Protein AF-A0A359IJ82-F1 (afdb_monomer)

Mean predicted aligned error: 11.49 Å

Nearest PDB structures (foldseek):
  7cth-assembly1_E-2  TM=5.811E-01  e=5.221E+00  dengue virus type 2
  7cth-assembly1_E-4  TM=5.811E-01  e=5.221E+00  dengue virus type 2
  7cth-assembly1_E-6  TM=5.811E-01  e=5.221E+00  dengue virus type 2
  7cth-assembly1_E-8  TM=5.811E-01  e=5.221E+00  dengue virus type 2

Secondary structure (DSSP, 8-state):
-------------TT---TTEETTTEEHHHHHHHHHHHHHHHHHHHHS-S-HHHHHHHHHHHHHHHHHHHHH-BTTB-HHHHHHHHHHHHHT-------TTTTTS--

Radius of gyration: 24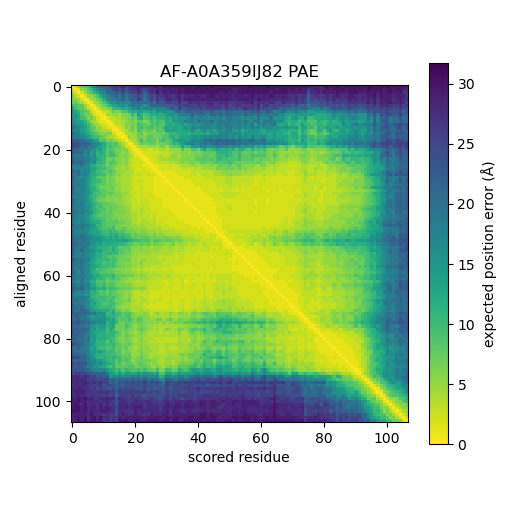.21 Å; Cα contacts (8 Å, |Δi|>4): 43; chains: 1; bounding box: 54×53×73 Å

Foldseek 3Di:
DDPPPPPPDDDDDPPDDQPAADVSQAGPVLVVVLVVQLVVLLVVLVPDPDDPVVSVVSSCVRNVVVNVPQRNDDPSDGVVVVVVVVVCCVVPVPPPPVPVVVVVVVD

Sequence (107 aa):
MRNQEQKEYYIFPNNYDDAGKFLGIIEYRTLILIAIWFAVSVAIYFVLPVSIHAKVYGFIFTFFPPAIFLIIGINGDSVIDFAKCFSKFMKNSKVHTFNKDESMKEV

Solvent-accessible surface area (backbone atoms only — not comparable to full-atom values): 6763 Å² total; per-residue (Å²): 135,82,85,74,77,76,76,81,75,84,78,80,60,96,85,68,80,62,91,56,35,53,95,76,69,36,42,53,72,54,51,50,51,45,52,51,52,48,54,53,50,51,54,57,45,66,71,48,98,63,55,71,66,58,35,52,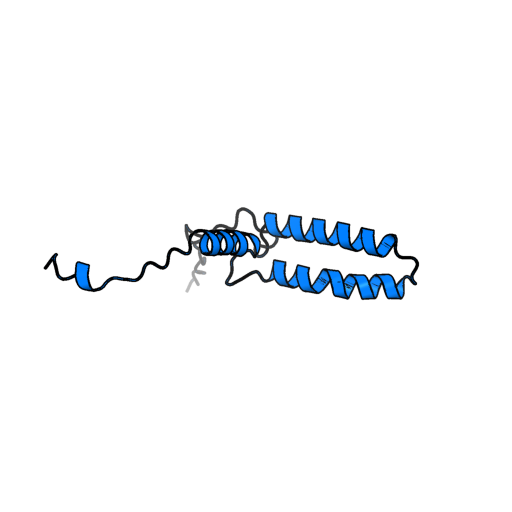53,52,45,50,70,63,49,48,62,59,43,50,50,52,59,65,31,53,97,84,38,50,48,66,59,51,49,52,51,50,52,49,45,70,75,60,64,68,78,79,72,81,63,71,79,66,73,67,74,82,114

Structure (mmCIF, N/CA/C/O backbone):
data_AF-A0A359IJ82-F1
#
_entry.id   AF-A0A359IJ82-F1
#
loop_
_atom_site.group_PDB
_atom_site.id
_atom_site.type_symbol
_atom_site.label_atom_id
_atom_site.label_alt_id
_atom_site.label_comp_id
_atom_site.label_asym_id
_atom_site.label_entity_id
_atom_site.label_seq_id
_atom_site.pdbx_PDB_ins_code
_atom_site.Cartn_x
_atom_site.Cartn_y
_atom_site.Cartn_z
_atom_site.occupancy
_atom_site.B_iso_or_equiv
_atom_site.auth_seq_id
_atom_site.auth_comp_id
_atom_site.auth_asym_id
_atom_site.auth_atom_id
_atom_site.pdbx_PDB_model_num
ATOM 1 N N . MET A 1 1 ? -40.674 -42.753 7.871 1.00 41.00 1 MET A N 1
ATOM 2 C CA . MET A 1 1 ? -39.684 -41.941 8.608 1.00 41.00 1 MET A CA 1
ATOM 3 C C . MET A 1 1 ? -39.351 -40.751 7.717 1.00 41.00 1 MET A C 1
ATOM 5 O O . MET A 1 1 ? -38.734 -40.954 6.683 1.00 41.00 1 MET A O 1
ATOM 9 N N . ARG A 1 2 ? -39.909 -39.562 7.991 1.00 42.19 2 ARG A N 1
ATOM 10 C CA . ARG A 1 2 ? -39.637 -38.354 7.191 1.00 42.19 2 ARG A CA 1
ATOM 11 C C . ARG A 1 2 ? -38.444 -37.655 7.821 1.00 42.19 2 ARG A C 1
ATOM 13 O O . ARG A 1 2 ? -38.584 -37.127 8.920 1.00 42.19 2 ARG A O 1
ATOM 20 N N . ASN A 1 3 ? -37.310 -37.702 7.134 1.00 52.91 3 ASN A N 1
ATOM 21 C CA . ASN A 1 3 ? -36.144 -36.894 7.456 1.00 52.91 3 ASN A CA 1
ATOM 22 C C . ASN A 1 3 ? -36.579 -35.427 7.408 1.00 52.91 3 ASN A C 1
ATOM 24 O O . ASN A 1 3 ? -36.856 -34.884 6.343 1.00 52.91 3 ASN A O 1
ATOM 28 N N . GLN A 1 4 ? -36.761 -34.835 8.584 1.00 58.16 4 GLN A N 1
ATOM 29 C CA . GLN A 1 4 ? -36.925 -33.400 8.737 1.00 58.16 4 GLN A CA 1
ATOM 30 C C . GLN A 1 4 ? -35.527 -32.832 8.519 1.00 58.16 4 GLN A C 1
ATOM 32 O O . GLN A 1 4 ? -34.687 -32.916 9.412 1.00 58.16 4 GLN A O 1
ATOM 37 N N . GLU A 1 5 ? -35.246 -32.353 7.310 1.00 61.12 5 GLU A N 1
ATOM 38 C CA . GLU A 1 5 ? -34.060 -31.544 7.052 1.00 61.12 5 GLU A CA 1
ATOM 39 C C . GLU A 1 5 ? -34.129 -30.347 8.002 1.00 61.12 5 GLU A C 1
ATOM 41 O O . GLU A 1 5 ? -34.977 -29.462 7.861 1.00 61.12 5 GLU A O 1
ATOM 46 N N . GLN A 1 6 ? -33.310 -30.379 9.054 1.00 64.12 6 GLN A N 1
ATOM 47 C CA . GLN A 1 6 ? -33.181 -29.264 9.973 1.00 64.12 6 GLN A CA 1
ATOM 48 C C . GLN A 1 6 ? -32.634 -28.101 9.159 1.00 64.12 6 GLN A C 1
ATOM 50 O O . GLN A 1 6 ? -31.481 -28.106 8.740 1.00 64.12 6 GLN A O 1
ATOM 55 N N . LYS A 1 7 ? -33.499 -27.130 8.869 1.00 64.75 7 LYS A N 1
ATOM 56 C CA . LYS A 1 7 ? -33.114 -25.893 8.2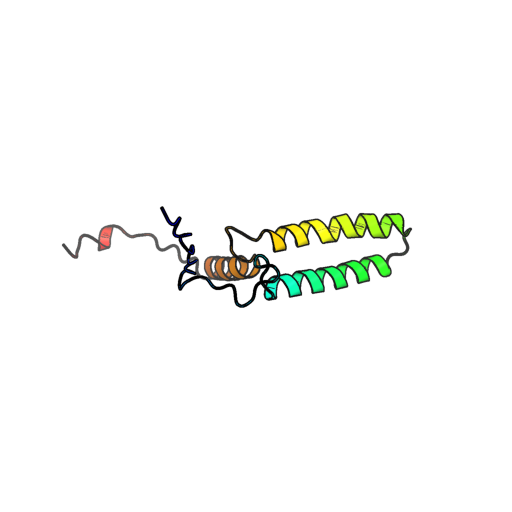07 1.00 64.75 7 LYS A CA 1
ATOM 57 C C . LYS A 1 7 ? -32.184 -25.156 9.167 1.00 64.75 7 LYS A C 1
ATOM 59 O O . LYS A 1 7 ? -32.661 -24.504 10.092 1.00 64.75 7 LYS A O 1
ATOM 64 N N . GLU A 1 8 ? -30.877 -25.336 8.997 1.00 73.38 8 GLU A N 1
ATOM 65 C CA . GLU A 1 8 ? -29.867 -24.654 9.800 1.00 73.38 8 GLU A CA 1
ATOM 66 C C . GLU A 1 8 ? -30.052 -23.146 9.619 1.00 73.38 8 GLU A C 1
ATOM 68 O O . GLU A 1 8 ? -29.789 -22.578 8.557 1.00 73.38 8 GLU A O 1
ATOM 73 N N . TYR A 1 9 ? -30.608 -22.499 10.641 1.00 73.75 9 TYR A N 1
ATOM 74 C CA . TYR A 1 9 ? -30.799 -21.060 10.646 1.00 73.75 9 TYR A CA 1
ATOM 75 C C . TYR A 1 9 ? -29.501 -20.433 11.138 1.00 73.75 9 TYR A C 1
ATOM 77 O O . TYR A 1 9 ? -29.140 -20.563 12.308 1.00 73.75 9 TYR A O 1
ATOM 85 N N . TYR A 1 10 ? -28.778 -19.779 10.236 1.00 78.38 10 TYR A N 1
ATOM 86 C CA . TYR A 1 10 ? -27.573 -19.048 10.596 1.00 78.38 10 TYR A CA 1
ATOM 87 C C . TYR A 1 10 ? -27.961 -17.764 11.345 1.00 78.38 10 TYR A C 1
ATOM 89 O O . TYR A 1 10 ? -28.654 -16.903 10.798 1.00 78.38 10 TYR A O 1
ATOM 97 N N . ILE A 1 11 ? -27.550 -17.647 12.611 1.00 81.06 11 ILE A N 1
ATOM 98 C CA . ILE A 1 11 ? -27.801 -16.469 13.450 1.00 81.06 11 ILE A CA 1
ATOM 99 C C . ILE A 1 11 ? -26.554 -15.584 13.407 1.00 81.06 11 ILE A C 1
ATOM 101 O O . ILE A 1 11 ? -25.521 -15.940 13.972 1.00 81.06 11 ILE A O 1
ATOM 105 N N . PHE A 1 12 ? -26.653 -14.421 12.763 1.00 78.62 12 PHE A N 1
ATOM 106 C CA . PHE A 1 12 ? -25.608 -13.401 12.842 1.00 78.62 12 PHE A CA 1
ATOM 107 C C . PHE A 1 12 ? -25.571 -12.807 14.263 1.00 78.62 12 PHE A C 1
ATOM 109 O O . PHE A 1 12 ? -26.619 -12.402 14.775 1.00 78.62 12 PHE A O 1
ATOM 116 N N . PRO A 1 13 ? -24.400 -12.728 14.921 1.00 77.94 13 PRO A N 1
ATOM 117 C CA . PRO A 1 13 ? -24.264 -12.014 16.185 1.00 77.94 13 PRO A CA 1
ATOM 118 C C . PRO A 1 13 ? -24.627 -10.535 16.013 1.00 77.94 13 PRO A C 1
ATOM 120 O O . PRO A 1 13 ? -24.242 -9.915 15.027 1.00 77.94 13 PRO A O 1
ATOM 123 N N . ASN A 1 14 ? -25.285 -9.928 17.002 1.00 77.50 14 ASN A N 1
ATOM 124 C CA . ASN A 1 14 ? -25.672 -8.509 16.941 1.00 77.50 14 ASN A CA 1
ATOM 125 C C . ASN A 1 14 ? -24.470 -7.535 16.891 1.00 77.50 14 ASN A C 1
ATOM 127 O O . ASN A 1 14 ? -24.626 -6.369 16.554 1.00 77.50 14 ASN A O 1
ATOM 131 N N . ASN A 1 15 ? -23.270 -8.018 17.232 1.00 73.94 15 ASN A N 1
ATOM 132 C CA . ASN A 1 15 ? -22.004 -7.281 17.156 1.00 73.94 15 ASN A CA 1
ATOM 133 C C . ASN A 1 15 ? -21.245 -7.500 15.835 1.00 73.94 15 ASN A C 1
ATOM 135 O O . ASN A 1 15 ? -20.100 -7.069 15.714 1.00 73.94 15 ASN A O 1
ATOM 139 N N . TYR A 1 16 ? -21.837 -8.208 14.872 1.00 72.06 16 TYR A N 1
ATOM 140 C CA . TYR A 1 16 ? -21.225 -8.438 13.572 1.00 72.06 16 TYR A CA 1
ATOM 141 C C . TYR A 1 16 ? -21.446 -7.221 12.670 1.00 72.06 16 TYR A C 1
ATOM 143 O O . TYR A 1 16 ? -22.553 -6.992 12.184 1.00 72.06 16 TYR A O 1
ATOM 151 N N . ASP A 1 17 ? -20.386 -6.440 12.467 1.00 69.44 17 ASP A N 1
ATOM 152 C CA . ASP A 1 17 ? -20.393 -5.290 11.567 1.00 69.44 17 ASP A CA 1
ATOM 153 C C . ASP A 1 17 ? -19.595 -5.599 10.292 1.00 69.44 17 ASP A C 1
ATOM 155 O O . ASP A 1 17 ? -18.365 -5.497 10.248 1.00 69.44 17 ASP A O 1
ATOM 159 N N . ASP A 1 18 ? -20.324 -6.011 9.254 1.00 67.19 18 ASP A N 1
ATOM 160 C CA . ASP A 1 18 ? -19.810 -6.162 7.886 1.00 67.19 18 ASP A CA 1
ATOM 161 C C . ASP A 1 18 ? -20.096 -4.925 7.019 1.00 67.19 18 ASP A C 1
ATOM 163 O O . ASP A 1 18 ? -19.703 -4.866 5.846 1.00 67.19 18 ASP A O 1
ATOM 167 N N . ALA A 1 19 ? -20.791 -3.920 7.569 1.00 63.34 19 ALA A N 1
ATOM 168 C CA . ALA A 1 19 ? -21.227 -2.742 6.837 1.00 63.34 19 ALA A CA 1
ATOM 169 C C . ALA A 1 19 ? -20.034 -1.812 6.578 1.00 63.34 19 ALA A C 1
ATOM 171 O O . ALA A 1 19 ? -19.807 -0.817 7.256 1.00 63.34 19 ALA A O 1
ATOM 172 N N . GLY A 1 20 ? -19.249 -2.136 5.552 1.00 72.75 20 GLY A N 1
ATOM 173 C CA . GLY A 1 20 ? -18.103 -1.323 5.155 1.00 72.75 20 GLY A CA 1
ATOM 174 C C . GLY A 1 20 ? -16.842 -2.094 4.781 1.00 72.75 20 GLY A C 1
ATOM 175 O O . GLY A 1 20 ? -15.791 -1.464 4.629 1.00 72.75 20 GLY A O 1
ATOM 176 N N . LYS A 1 21 ? -16.919 -3.423 4.626 1.00 82.06 21 LYS A N 1
ATOM 177 C CA . LYS A 1 21 ? -15.787 -4.265 4.222 1.00 82.06 21 LYS A CA 1
ATOM 178 C C . LYS A 1 21 ? -15.954 -4.795 2.795 1.00 82.06 21 LYS A C 1
ATOM 180 O O . LYS A 1 21 ? -16.950 -5.416 2.440 1.00 82.06 21 LYS A O 1
ATOM 185 N N . PHE A 1 22 ? -14.947 -4.570 1.965 1.00 81.56 22 PHE A N 1
ATOM 186 C CA . PHE A 1 22 ? -14.748 -5.221 0.681 1.00 81.56 22 PHE A CA 1
ATOM 187 C C . PHE A 1 22 ? -14.348 -6.687 0.902 1.00 81.56 22 PHE A C 1
ATOM 189 O O . PHE A 1 22 ? -13.406 -6.983 1.643 1.00 81.56 22 PHE A O 1
ATOM 196 N N . LEU A 1 23 ? -15.084 -7.605 0.266 1.00 82.56 23 LEU A N 1
ATOM 197 C CA . LEU A 1 23 ? -14.935 -9.062 0.414 1.00 82.56 23 LEU A CA 1
ATOM 198 C C . LEU A 1 23 ? -15.117 -9.588 1.856 1.00 82.56 23 LEU A C 1
ATOM 200 O O . LEU A 1 23 ? -14.681 -10.697 2.143 1.00 82.56 23 LEU A O 1
ATOM 204 N N . GLY A 1 24 ? -15.716 -8.807 2.766 1.00 79.19 24 GLY A N 1
ATOM 205 C CA . GLY A 1 24 ? -15.860 -9.168 4.189 1.00 79.19 24 GLY A CA 1
ATOM 206 C C . GLY A 1 24 ? -14.551 -9.134 4.996 1.00 79.19 24 GLY A C 1
ATOM 207 O O . GLY A 1 24 ? -14.547 -9.436 6.183 1.00 79.19 24 GLY A O 1
ATOM 208 N N . ILE A 1 25 ? -13.429 -8.752 4.369 1.00 80.94 25 ILE A N 1
ATOM 209 C CA . ILE A 1 25 ? -12.093 -8.778 4.989 1.00 80.94 25 ILE A CA 1
ATOM 210 C C . ILE A 1 25 ? -11.503 -7.366 5.069 1.00 80.94 25 ILE A C 1
ATOM 212 O O . ILE A 1 25 ? -10.998 -6.963 6.112 1.00 80.94 25 ILE A O 1
ATOM 216 N N . ILE A 1 26 ? -11.580 -6.587 3.984 1.00 86.62 26 ILE A N 1
ATOM 217 C CA . ILE A 1 26 ? -10.849 -5.320 3.853 1.00 86.62 26 ILE A CA 1
ATOM 218 C C . ILE A 1 26 ? -11.805 -4.145 4.022 1.00 86.62 26 ILE A C 1
ATOM 220 O O . ILE A 1 26 ? -12.658 -3.921 3.175 1.00 86.62 26 ILE A O 1
ATOM 224 N N . GLU A 1 27 ? -11.642 -3.315 5.044 1.00 87.44 27 GLU A N 1
ATOM 225 C CA . GLU A 1 27 ? -12.431 -2.081 5.173 1.00 87.44 27 GLU A CA 1
ATOM 226 C C . GLU A 1 27 ? -12.252 -1.120 3.984 1.00 87.44 27 GLU A C 1
ATOM 228 O O . GLU A 1 27 ? -11.141 -0.931 3.482 1.00 87.44 27 GLU A O 1
ATOM 233 N N . TYR A 1 28 ? -13.317 -0.412 3.582 1.00 88.00 28 TYR A N 1
ATOM 234 C CA . TYR A 1 28 ? -13.255 0.570 2.487 1.00 88.00 28 TYR A CA 1
ATOM 235 C C . TYR A 1 28 ? -12.211 1.668 2.714 1.00 88.00 28 TYR A C 1
ATOM 237 O O . TYR 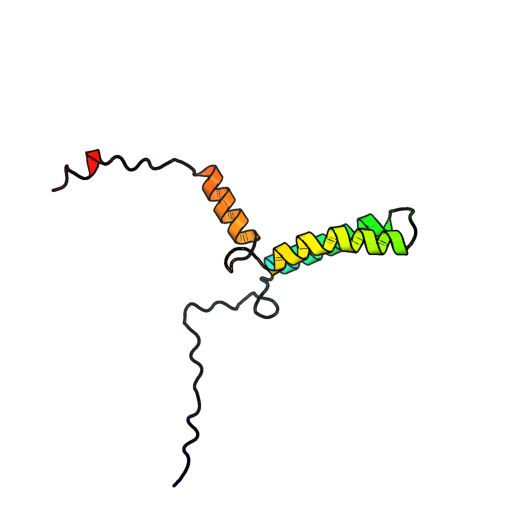A 1 28 ? -11.586 2.132 1.762 1.00 88.00 28 TYR A O 1
ATOM 245 N N . ARG A 1 29 ? -11.980 2.076 3.968 1.00 87.88 29 ARG A N 1
ATOM 246 C CA . ARG A 1 29 ? -10.948 3.069 4.314 1.00 87.88 29 ARG A CA 1
ATOM 247 C C . ARG A 1 29 ? -9.557 2.574 3.918 1.00 87.88 29 ARG A C 1
ATOM 249 O O . 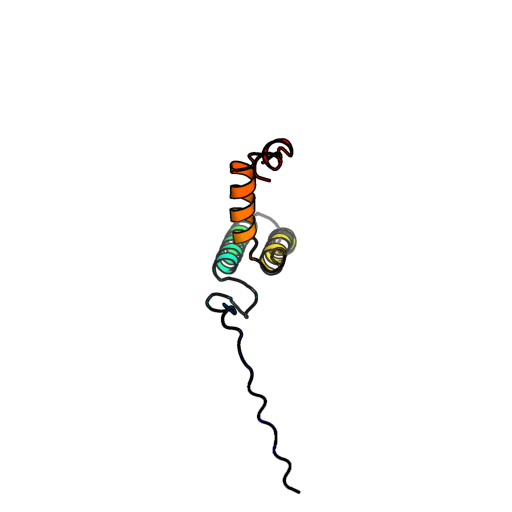ARG A 1 29 ? -8.785 3.310 3.308 1.00 87.88 29 ARG A O 1
ATOM 256 N N . THR A 1 30 ? -9.270 1.314 4.227 1.00 91.06 30 THR A N 1
ATOM 257 C CA . THR A 1 30 ? -8.019 0.642 3.873 1.00 91.06 30 THR A CA 1
ATOM 258 C C . THR A 1 30 ? -7.927 0.401 2.373 1.00 91.06 30 THR A C 1
ATOM 260 O O . THR A 1 30 ? -6.875 0.633 1.783 1.00 91.06 30 THR A O 1
ATOM 263 N N . LEU A 1 31 ? -9.035 0.028 1.727 1.00 91.75 31 LEU A N 1
ATOM 264 C CA . LEU A 1 31 ? -9.093 -0.142 0.276 1.00 91.75 31 LEU A CA 1
ATOM 265 C C . LEU A 1 31 ? -8.741 1.155 -0.470 1.00 91.75 31 LEU A C 1
ATOM 267 O O . LEU A 1 31 ? -7.962 1.123 -1.420 1.00 91.75 31 LEU A O 1
ATOM 271 N N . ILE A 1 32 ? -9.260 2.300 -0.014 1.00 92.62 32 ILE A N 1
ATOM 272 C CA . ILE A 1 32 ? -8.933 3.615 -0.581 1.00 92.62 32 ILE A CA 1
ATOM 273 C C . ILE A 1 32 ? -7.437 3.918 -0.420 1.00 92.62 32 ILE A C 1
ATOM 275 O O . ILE A 1 32 ? -6.815 4.393 -1.368 1.00 92.62 32 ILE A O 1
ATOM 279 N N . LEU A 1 33 ? -6.829 3.605 0.731 1.00 92.44 33 LEU A N 1
ATOM 280 C CA . LEU A 1 33 ? -5.382 3.772 0.913 1.00 92.44 33 LEU A CA 1
ATOM 281 C C . LEU A 1 33 ? -4.571 2.894 -0.045 1.00 92.44 33 LEU A C 1
ATOM 283 O O . LEU A 1 33 ? -3.617 3.385 -0.645 1.00 92.44 33 LEU A O 1
ATOM 287 N N . ILE A 1 34 ? -4.962 1.630 -0.226 1.00 94.44 34 ILE A N 1
ATOM 288 C CA . ILE A 1 34 ? -4.316 0.723 -1.186 1.00 94.44 34 ILE A CA 1
ATOM 289 C C . ILE A 1 34 ? -4.440 1.284 -2.609 1.00 94.44 34 ILE A C 1
ATOM 291 O O . ILE A 1 34 ? -3.456 1.300 -3.345 1.00 94.44 34 ILE A O 1
ATOM 295 N N . ALA A 1 35 ? -5.616 1.793 -2.988 1.00 95.12 35 ALA A N 1
ATOM 296 C CA . ALA A 1 35 ? -5.853 2.378 -4.307 1.00 95.12 35 ALA A CA 1
ATOM 297 C C . ALA A 1 35 ? -5.015 3.645 -4.550 1.00 95.12 35 ALA A C 1
ATOM 299 O O . ALA A 1 35 ? -4.427 3.806 -5.620 1.00 95.12 35 ALA A O 1
ATOM 300 N N . ILE A 1 36 ? -4.903 4.524 -3.549 1.00 95.62 36 ILE A N 1
ATOM 301 C CA . ILE A 1 36 ? -4.040 5.712 -3.619 1.00 95.62 36 ILE A CA 1
ATOM 302 C C . ILE A 1 36 ? -2.572 5.289 -3.736 1.00 95.62 36 ILE A C 1
ATOM 304 O O . ILE A 1 36 ? -1.855 5.794 -4.598 1.00 95.62 36 ILE A O 1
ATOM 308 N N . TRP A 1 37 ? -2.127 4.333 -2.916 1.00 95.69 37 TRP A N 1
ATOM 309 C CA . TRP A 1 37 ? -0.756 3.824 -2.961 1.00 95.69 37 TRP A CA 1
ATOM 310 C C . TRP A 1 37 ? -0.418 3.186 -4.310 1.00 95.69 37 TRP A C 1
ATOM 312 O O . TRP A 1 37 ? 0.673 3.404 -4.840 1.00 95.69 37 TRP A O 1
ATOM 322 N N . PHE A 1 38 ? -1.369 2.461 -4.902 1.00 96.62 38 PHE A N 1
ATOM 323 C CA . PHE A 1 38 ? -1.255 1.909 -6.247 1.00 96.62 38 PHE A CA 1
ATOM 324 C C . PHE A 1 38 ? -1.045 3.019 -7.281 1.00 96.62 38 PHE A C 1
ATOM 326 O O . PHE A 1 38 ? -0.066 2.986 -8.023 1.00 96.62 38 PHE A O 1
ATOM 333 N N . ALA A 1 39 ? -1.920 4.029 -7.293 1.00 96.88 39 ALA A N 1
ATOM 334 C CA . ALA A 1 39 ? -1.858 5.130 -8.251 1.00 96.88 39 ALA A CA 1
ATOM 335 C C . ALA A 1 39 ? -0.538 5.912 -8.155 1.00 96.88 39 ALA A C 1
ATOM 337 O O . ALA A 1 39 ? 0.102 6.176 -9.174 1.00 96.88 39 ALA A O 1
ATOM 338 N N . VAL A 1 40 ? -0.094 6.225 -6.933 1.00 96.06 40 VAL A N 1
ATOM 339 C CA . VAL A 1 40 ? 1.186 6.907 -6.682 1.00 96.06 40 VAL A CA 1
ATOM 340 C C . VAL A 1 40 ? 2.362 6.047 -7.145 1.00 96.06 40 VAL A C 1
ATOM 342 O O . VAL A 1 40 ? 3.232 6.535 -7.864 1.00 96.06 40 VAL A O 1
ATOM 345 N N . SER A 1 41 ? 2.372 4.759 -6.794 1.00 95.25 41 SER A N 1
ATOM 346 C CA . SER A 1 41 ? 3.439 3.835 -7.193 1.00 95.25 41 SER A CA 1
ATOM 347 C C . SER A 1 41 ? 3.530 3.707 -8.717 1.00 95.25 41 SER A C 1
ATOM 349 O O . SER A 1 41 ? 4.618 3.808 -9.281 1.00 95.25 41 SER A O 1
ATOM 351 N N . VAL A 1 42 ? 2.396 3.556 -9.410 1.00 95.44 42 VAL A N 1
ATOM 352 C CA . VAL A 1 42 ? 2.357 3.511 -10.881 1.00 95.44 42 VAL A CA 1
ATOM 353 C C . VAL A 1 42 ? 2.892 4.810 -11.482 1.00 95.44 42 VAL A C 1
ATOM 355 O O . VAL A 1 42 ? 3.725 4.753 -12.385 1.00 95.44 42 VAL A O 1
ATOM 358 N N . ALA A 1 43 ? 2.473 5.971 -10.970 1.00 95.56 43 ALA A N 1
ATOM 359 C CA . ALA A 1 43 ? 2.933 7.266 -11.466 1.00 95.56 43 ALA A CA 1
ATOM 360 C C . ALA A 1 43 ? 4.460 7.424 -11.341 1.00 95.56 43 ALA A C 1
ATOM 362 O O . ALA A 1 43 ? 5.113 7.841 -12.298 1.00 95.56 43 ALA A O 1
ATOM 363 N N . ILE A 1 44 ? 5.040 7.021 -10.204 1.00 95.31 44 ILE A N 1
ATOM 364 C CA . ILE A 1 44 ? 6.494 7.052 -9.975 1.00 95.31 44 ILE A CA 1
ATOM 365 C C . ILE A 1 44 ? 7.227 6.192 -11.014 1.00 95.31 44 ILE A C 1
ATOM 367 O O . ILE A 1 44 ? 8.147 6.670 -11.682 1.00 95.31 44 ILE A O 1
ATOM 371 N N . TYR A 1 45 ? 6.809 4.937 -11.200 1.00 95.38 45 TYR A N 1
ATOM 372 C CA . TYR A 1 45 ? 7.470 4.028 -12.143 1.00 95.38 45 TYR A CA 1
ATOM 373 C C . TYR A 1 45 ? 7.217 4.382 -13.613 1.00 95.38 45 TYR A C 1
ATOM 375 O O . TYR A 1 45 ? 8.037 4.053 -14.474 1.00 95.38 45 TYR A O 1
ATOM 383 N N . PHE A 1 46 ? 6.126 5.085 -13.920 1.00 93.25 46 PHE A N 1
ATOM 384 C CA . PHE A 1 46 ? 5.846 5.558 -15.271 1.00 93.25 46 PHE A CA 1
ATOM 385 C C . PHE A 1 46 ? 6.885 6.588 -15.734 1.00 93.25 46 PHE A C 1
ATOM 387 O O . PHE A 1 46 ? 7.419 6.449 -16.838 1.00 93.25 46 PHE A O 1
ATOM 394 N N . VAL A 1 47 ? 7.237 7.543 -14.865 1.00 94.31 47 VAL A N 1
ATOM 395 C CA . VAL A 1 47 ? 8.188 8.636 -15.149 1.00 94.31 47 VAL A CA 1
ATOM 396 C C . VAL A 1 47 ? 9.649 8.162 -15.190 1.00 94.31 47 VAL A C 1
ATOM 398 O O . VAL A 1 47 ? 10.482 8.788 -15.842 1.00 94.31 47 VAL A O 1
ATOM 401 N N . LEU A 1 48 ? 9.982 7.036 -14.549 1.00 93.50 48 LEU A N 1
ATOM 402 C CA . LEU A 1 48 ? 11.350 6.506 -14.539 1.00 93.50 48 LEU A CA 1
ATOM 403 C C . LEU A 1 48 ? 11.840 6.129 -15.960 1.00 93.50 48 LEU A C 1
ATOM 405 O O . LEU A 1 48 ? 11.169 5.356 -16.650 1.00 93.50 48 LEU A O 1
ATOM 409 N N . PRO A 1 49 ? 13.029 6.576 -16.406 1.00 93.06 49 PRO A N 1
ATOM 410 C CA . PRO A 1 49 ? 13.585 6.235 -17.719 1.00 93.06 49 PRO A CA 1
ATOM 411 C C . PRO A 1 49 ? 14.317 4.880 -17.691 1.00 93.06 49 PRO A C 1
ATOM 413 O O . PRO A 1 49 ? 15.502 4.783 -17.997 1.00 93.06 49 PRO A O 1
ATOM 416 N N . VAL A 1 50 ? 13.622 3.819 -17.279 1.00 94.62 50 VAL A N 1
ATOM 417 C CA . VAL A 1 50 ? 14.164 2.449 -17.198 1.00 94.62 50 VAL A CA 1
ATOM 418 C C . VAL A 1 50 ? 13.372 1.489 -18.088 1.00 94.62 50 VAL A C 1
ATOM 420 O O . VAL A 1 50 ? 12.285 1.823 -18.563 1.00 94.62 50 VAL A O 1
ATOM 423 N N . SER A 1 51 ? 13.905 0.288 -18.327 1.00 95.88 51 SER A N 1
ATOM 424 C CA . SER A 1 51 ? 13.212 -0.734 -19.121 1.00 95.88 51 SER A CA 1
ATOM 425 C C . SER A 1 51 ? 11.869 -1.122 -18.494 1.00 95.88 51 SER A C 1
ATOM 427 O O . SER A 1 51 ? 11.706 -1.082 -17.273 1.00 95.88 51 SER A O 1
ATOM 429 N N . ILE A 1 52 ? 10.904 -1.546 -19.316 1.00 93.69 52 ILE A N 1
ATOM 430 C CA . ILE A 1 52 ? 9.582 -1.974 -18.827 1.00 93.69 52 ILE A CA 1
ATOM 431 C C . ILE A 1 52 ? 9.689 -3.098 -17.788 1.00 93.69 52 ILE A C 1
ATOM 433 O O . ILE A 1 52 ? 8.980 -3.080 -16.786 1.00 93.69 52 ILE A O 1
ATOM 437 N N . HIS A 1 53 ? 10.639 -4.019 -17.967 1.00 96.44 53 HIS A N 1
ATOM 438 C CA . HIS A 1 53 ? 10.911 -5.086 -17.006 1.00 96.44 53 HIS A CA 1
ATOM 439 C C . HIS A 1 53 ? 11.343 -4.525 -15.646 1.00 96.44 53 HIS A C 1
ATOM 441 O O . HIS A 1 53 ? 10.767 -4.888 -14.624 1.00 96.44 53 HIS A O 1
ATOM 447 N N . ALA A 1 54 ? 12.296 -3.586 -15.628 1.00 95.06 54 ALA A N 1
ATOM 448 C CA . ALA A 1 54 ? 12.749 -2.951 -14.393 1.00 95.06 54 ALA A CA 1
ATOM 449 C C . ALA A 1 54 ? 11.626 -2.155 -13.703 1.00 95.06 54 ALA A C 1
ATOM 451 O O . ALA A 1 54 ? 11.518 -2.200 -12.478 1.00 95.06 54 ALA A O 1
ATOM 452 N N . LYS A 1 55 ? 10.753 -1.487 -14.476 1.00 95.31 55 LYS A N 1
ATOM 453 C CA . LYS A 1 55 ? 9.563 -0.802 -13.940 1.00 95.31 55 LYS A CA 1
ATOM 454 C C . LYS A 1 55 ? 8.627 -1.775 -13.232 1.00 95.31 55 LYS A C 1
ATOM 456 O O . LYS A 1 55 ? 8.234 -1.517 -12.101 1.00 95.31 55 LYS A O 1
ATOM 461 N N . VAL A 1 56 ? 8.290 -2.890 -13.883 1.00 95.44 56 VAL A N 1
ATOM 462 C CA . VAL A 1 56 ? 7.361 -3.891 -13.337 1.00 95.44 56 VAL A CA 1
ATOM 463 C C . VAL A 1 56 ? 7.932 -4.541 -12.080 1.00 95.44 56 VAL A C 1
ATOM 465 O O . VAL A 1 56 ? 7.241 -4.604 -11.067 1.00 95.44 56 VAL A O 1
ATOM 468 N N . TYR A 1 57 ? 9.195 -4.977 -12.104 1.00 96.00 57 TYR A N 1
ATOM 469 C CA . TYR A 1 57 ? 9.814 -5.582 -10.923 1.00 96.00 57 TYR A CA 1
ATOM 470 C C . TYR A 1 57 ? 9.906 -4.589 -9.764 1.00 96.00 57 TYR A C 1
ATOM 472 O O . TYR A 1 57 ? 9.493 -4.915 -8.654 1.00 96.00 57 TYR A O 1
ATOM 480 N N . GLY A 1 58 ? 10.363 -3.360 -10.021 1.00 95.00 58 GLY A N 1
ATOM 481 C CA . GLY A 1 58 ? 10.413 -2.318 -8.996 1.00 95.00 58 GLY A CA 1
ATOM 482 C C . GLY A 1 58 ? 9.034 -2.013 -8.408 1.00 95.00 58 GLY A C 1
ATOM 483 O O . GLY A 1 58 ? 8.885 -1.934 -7.188 1.00 95.00 58 GLY A O 1
ATOM 484 N N . PHE A 1 59 ? 8.012 -1.915 -9.260 1.00 96.31 59 PHE A N 1
ATOM 485 C CA . PHE A 1 59 ? 6.637 -1.712 -8.822 1.00 96.31 59 PHE A CA 1
ATOM 486 C C . PHE A 1 59 ? 6.169 -2.828 -7.888 1.00 96.31 59 PHE A C 1
ATOM 488 O O . PHE A 1 59 ? 5.646 -2.533 -6.818 1.00 96.31 59 PHE A O 1
ATOM 495 N N . ILE A 1 60 ? 6.399 -4.097 -8.242 1.00 95.44 60 ILE A N 1
ATOM 496 C CA . ILE A 1 60 ? 6.001 -5.238 -7.406 1.00 95.44 60 ILE A CA 1
ATOM 497 C C . ILE A 1 60 ? 6.647 -5.140 -6.021 1.00 95.44 60 ILE A C 1
ATOM 499 O O . ILE A 1 60 ? 5.944 -5.233 -5.015 1.00 95.44 60 ILE A O 1
ATOM 503 N N . PHE A 1 61 ? 7.956 -4.884 -5.960 1.00 95.06 61 PHE A N 1
ATOM 504 C CA . PHE A 1 61 ? 8.681 -4.774 -4.691 1.00 95.06 61 PHE A CA 1
ATOM 505 C C . PHE A 1 61 ? 8.236 -3.592 -3.826 1.00 95.06 61 PHE A C 1
ATOM 507 O O . PHE A 1 61 ? 8.356 -3.662 -2.608 1.00 95.06 61 PHE A O 1
ATOM 514 N N . THR A 1 62 ? 7.703 -2.529 -4.422 1.00 94.12 62 THR A N 1
ATOM 515 C CA . THR A 1 62 ? 7.298 -1.322 -3.684 1.00 94.12 62 THR A CA 1
ATOM 516 C C . THR A 1 62 ? 5.815 -1.336 -3.315 1.00 94.12 62 THR A C 1
ATOM 518 O O . THR A 1 62 ? 5.422 -0.843 -2.258 1.00 94.12 62 THR A O 1
ATOM 521 N N . PHE A 1 63 ? 4.974 -1.923 -4.165 1.00 95.88 63 PHE A N 1
ATOM 522 C CA . PHE A 1 63 ? 3.530 -1.958 -3.975 1.00 95.88 63 PHE A CA 1
ATOM 523 C C . PHE A 1 63 ? 3.079 -3.112 -3.076 1.00 95.88 63 PHE A C 1
ATOM 525 O O . PHE A 1 63 ? 2.282 -2.894 -2.162 1.00 95.88 63 PHE A O 1
ATOM 532 N N . PHE A 1 64 ? 3.576 -4.332 -3.316 1.00 94.88 64 PHE A N 1
ATOM 533 C CA . PHE A 1 64 ? 3.061 -5.519 -2.629 1.00 94.88 64 PHE A CA 1
ATOM 534 C C . PHE A 1 64 ? 3.330 -5.529 -1.124 1.00 94.88 64 PHE A C 1
ATOM 536 O O . PHE A 1 64 ? 2.384 -5.824 -0.396 1.00 94.88 64 PHE A O 1
ATOM 543 N N . PRO A 1 65 ? 4.533 -5.202 -0.608 1.00 93.56 65 PRO A N 1
ATOM 544 C CA . PRO A 1 65 ? 4.767 -5.307 0.831 1.00 93.56 65 PRO A CA 1
ATOM 545 C C . PRO A 1 65 ? 3.820 -4.417 1.660 1.00 93.56 65 PRO A C 1
ATOM 547 O O . PRO A 1 65 ? 3.184 -4.942 2.577 1.00 93.56 65 PRO A O 1
ATOM 550 N N . PRO A 1 66 ? 3.609 -3.126 1.319 1.00 92.69 66 PRO A N 1
ATOM 551 C CA . PRO A 1 66 ? 2.611 -2.300 2.001 1.00 92.69 66 PRO A CA 1
ATOM 552 C C . PRO A 1 66 ? 1.172 -2.776 1.777 1.00 92.69 66 PRO A C 1
ATOM 554 O O . PRO A 1 66 ? 0.380 -2.780 2.716 1.00 92.69 66 PRO A O 1
ATOM 557 N N . ALA A 1 67 ? 0.818 -3.194 0.555 1.00 92.44 67 ALA A N 1
ATOM 558 C CA . ALA A 1 67 ? -0.541 -3.639 0.246 1.00 92.44 67 ALA A CA 1
ATOM 559 C C . ALA A 1 67 ? -0.926 -4.895 1.042 1.00 92.44 67 ALA A C 1
ATOM 561 O O . ALA A 1 67 ? -2.009 -4.944 1.617 1.00 92.44 67 ALA A O 1
ATOM 56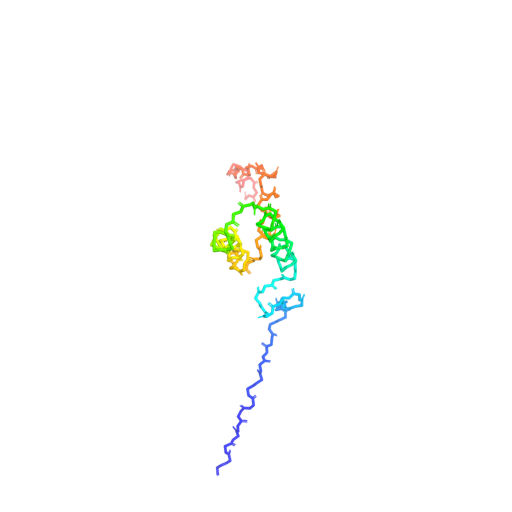2 N N . ILE A 1 68 ? -0.025 -5.876 1.135 1.00 92.38 68 ILE A N 1
ATOM 563 C CA . ILE A 1 68 ? -0.231 -7.094 1.928 1.00 92.38 68 ILE A CA 1
ATOM 564 C C . ILE A 1 68 ? -0.412 -6.738 3.405 1.00 92.38 68 ILE A C 1
ATOM 566 O O . ILE A 1 68 ? -1.342 -7.230 4.038 1.00 92.38 68 ILE A O 1
ATOM 570 N N . PHE A 1 69 ? 0.425 -5.849 3.946 1.00 90.31 69 PHE A N 1
ATOM 571 C CA . PHE A 1 69 ? 0.309 -5.408 5.336 1.00 90.31 69 PHE A CA 1
ATOM 572 C C . PHE A 1 69 ? -1.047 -4.745 5.627 1.00 90.31 69 PHE A C 1
ATOM 574 O O . PHE A 1 69 ? -1.681 -5.032 6.640 1.00 90.31 69 PHE A O 1
ATOM 581 N N . LEU A 1 70 ? -1.528 -3.904 4.709 1.00 90.06 70 LEU A N 1
ATOM 582 C CA . LEU A 1 70 ? -2.836 -3.261 4.821 1.00 90.06 70 LEU A CA 1
ATOM 583 C C . LEU A 1 70 ? -3.999 -4.262 4.740 1.00 90.06 70 LEU A C 1
ATOM 585 O O . LEU A 1 70 ? -4.980 -4.091 5.457 1.00 90.06 70 LEU A O 1
ATOM 589 N N . ILE A 1 71 ? -3.892 -5.296 3.900 1.00 89.81 71 ILE A N 1
ATOM 590 C CA . ILE A 1 71 ? -4.928 -6.331 3.748 1.00 89.81 71 ILE A CA 1
ATOM 591 C C . ILE A 1 71 ? -5.004 -7.239 4.978 1.00 89.81 71 ILE A C 1
ATOM 593 O O . ILE A 1 71 ? -6.103 -7.558 5.420 1.00 89.81 71 ILE A O 1
ATOM 597 N N . ILE A 1 72 ? -3.857 -7.663 5.515 1.00 89.56 72 ILE A N 1
ATOM 598 C CA . ILE A 1 72 ? -3.807 -8.546 6.691 1.00 89.56 72 ILE A CA 1
ATOM 599 C C . ILE A 1 72 ? -4.341 -7.821 7.932 1.00 89.56 72 ILE A C 1
ATOM 601 O O . ILE A 1 72 ? -4.984 -8.442 8.778 1.00 89.56 72 ILE A O 1
ATOM 605 N N . GLY A 1 73 ? -4.091 -6.513 8.038 1.00 84.19 73 GLY A N 1
ATOM 606 C CA . GLY A 1 73 ? -4.445 -5.761 9.235 1.00 84.19 73 GLY A CA 1
ATOM 607 C C . GLY A 1 73 ? -3.584 -6.155 10.437 1.00 84.19 73 GLY A C 1
ATOM 608 O O . GLY A 1 73 ? -2.533 -6.786 10.305 1.00 84.19 73 GLY A O 1
ATOM 609 N N . ILE A 1 74 ? -4.016 -5.752 11.632 1.00 83.69 74 ILE A N 1
ATOM 610 C CA . ILE A 1 74 ? -3.339 -6.068 12.896 1.00 83.69 74 ILE A CA 1
ATOM 611 C C . ILE A 1 74 ? -4.390 -6.597 13.870 1.00 83.69 74 ILE A C 1
ATOM 613 O O . ILE A 1 74 ? -5.316 -5.877 14.221 1.00 83.69 74 ILE A O 1
ATOM 617 N N . ASN A 1 75 ? -4.242 -7.847 14.323 1.00 81.12 75 ASN A N 1
ATOM 618 C CA . ASN A 1 75 ? -5.162 -8.502 15.271 1.00 81.12 75 ASN A CA 1
ATOM 619 C C . ASN A 1 75 ? -6.650 -8.495 14.853 1.00 81.12 75 ASN A C 1
ATOM 621 O O . ASN A 1 75 ? -7.527 -8.521 15.710 1.00 81.12 75 ASN A O 1
ATOM 625 N N . GLY A 1 76 ? -6.940 -8.491 13.549 1.00 76.38 76 GLY A N 1
ATOM 626 C CA . GLY A 1 76 ? -8.313 -8.461 13.026 1.00 76.38 76 GLY A CA 1
ATOM 627 C C . GLY A 1 76 ? -8.889 -7.057 12.814 1.00 76.38 76 GLY A C 1
ATOM 628 O O . GLY A 1 76 ? -9.952 -6.943 12.207 1.00 76.38 76 GLY A O 1
ATOM 629 N N . ASP A 1 77 ? -8.168 -6.011 13.227 1.00 82.06 77 ASP A N 1
ATOM 630 C CA . ASP A 1 77 ? -8.511 -4.616 12.950 1.00 82.06 77 ASP A CA 1
ATOM 631 C C . ASP A 1 77 ? -7.788 -4.097 11.703 1.00 82.06 77 ASP A C 1
ATOM 633 O O . ASP A 1 77 ? -6.688 -4.548 11.344 1.00 82.06 77 ASP A O 1
ATOM 637 N N . SER A 1 78 ? -8.364 -3.076 11.062 1.00 84.38 78 SER A N 1
ATOM 638 C CA . SER A 1 78 ? -7.646 -2.336 10.032 1.00 84.38 78 SER A CA 1
ATOM 639 C C . SER A 1 78 ? -6.404 -1.645 10.604 1.00 84.38 78 SER A C 1
ATOM 641 O O . SER A 1 78 ? -6.394 -1.111 11.717 1.00 84.38 78 SER A O 1
ATOM 643 N N . VAL A 1 79 ? -5.336 -1.575 9.801 1.00 84.88 79 VAL A N 1
ATOM 644 C CA . VAL A 1 79 ? -4.098 -0.857 10.168 1.00 84.88 79 VAL A CA 1
ATOM 645 C C . VAL A 1 79 ? -4.382 0.605 10.533 1.00 84.88 79 VAL A C 1
ATOM 647 O O . VAL A 1 79 ? -3.690 1.187 11.365 1.00 84.88 79 VAL A O 1
ATOM 650 N N . ILE A 1 80 ? -5.413 1.205 9.933 1.00 85.31 80 ILE A N 1
ATOM 651 C CA . ILE A 1 80 ? -5.827 2.584 10.205 1.00 85.31 80 ILE A CA 1
ATOM 652 C C . ILE A 1 80 ? -6.331 2.723 11.639 1.00 85.31 80 ILE A C 1
ATOM 654 O O . ILE A 1 80 ? -5.947 3.664 12.337 1.00 85.31 80 ILE A O 1
ATOM 658 N N . ASP A 1 81 ? -7.201 1.820 12.078 1.00 86.25 81 ASP A N 1
ATOM 659 C CA . ASP A 1 81 ? -7.785 1.894 13.413 1.00 86.25 81 ASP A CA 1
ATOM 660 C C . ASP A 1 81 ? -6.762 1.542 14.485 1.00 86.25 81 ASP A C 1
ATOM 662 O O . ASP A 1 81 ? -6.652 2.268 15.482 1.00 86.25 81 ASP A O 1
ATOM 666 N N . PHE A 1 82 ? -5.893 0.568 14.204 1.00 87.00 82 PHE A N 1
ATOM 667 C CA . PHE A 1 82 ? -4.696 0.350 15.005 1.00 87.00 82 PHE A CA 1
ATOM 668 C C . PHE A 1 82 ? -3.849 1.626 15.102 1.00 87.00 82 PHE A C 1
ATOM 670 O O . PHE A 1 82 ? -3.512 2.055 16.202 1.00 87.00 82 PHE A O 1
ATOM 677 N N . ALA A 1 83 ? -3.545 2.291 13.983 1.00 87.44 83 ALA A N 1
ATOM 678 C CA . ALA A 1 83 ? -2.719 3.497 13.975 1.00 87.44 83 ALA A CA 1
ATOM 679 C C . ALA A 1 83 ? -3.356 4.657 14.755 1.00 87.44 83 ALA A C 1
ATOM 681 O O . ALA A 1 83 ? -2.646 5.391 15.448 1.00 87.44 83 ALA A O 1
ATOM 682 N N . LYS A 1 84 ? -4.685 4.825 14.701 1.00 88.94 84 LYS A N 1
ATOM 683 C CA . LYS A 1 84 ? -5.405 5.811 15.527 1.00 88.94 84 LYS A CA 1
ATOM 684 C C . LYS A 1 84 ? -5.283 5.482 17.010 1.00 88.94 84 LYS A C 1
ATOM 686 O O . LYS A 1 84 ? -4.962 6.370 17.804 1.00 88.94 84 LYS A O 1
ATOM 691 N N . CYS A 1 85 ? -5.534 4.227 17.382 1.00 86.50 85 CYS A N 1
ATOM 692 C CA . CYS A 1 85 ? -5.468 3.785 18.770 1.00 86.50 85 CYS A CA 1
ATOM 693 C C . CYS A 1 85 ? -4.041 3.909 19.313 1.00 86.50 85 CYS A C 1
ATOM 695 O O . CYS A 1 85 ? -3.825 4.510 20.363 1.00 86.50 85 CYS A O 1
ATOM 697 N N . PHE A 1 86 ? -3.057 3.462 18.535 1.00 87.25 86 PHE A N 1
ATOM 698 C CA . PHE A 1 86 ? -1.638 3.585 18.835 1.00 87.25 86 PHE A CA 1
ATOM 699 C C . PHE A 1 86 ? -1.207 5.051 18.968 1.00 87.25 86 PHE A C 1
ATOM 701 O O . PHE A 1 86 ? -0.549 5.422 19.936 1.00 87.25 86 PHE A O 1
ATOM 708 N N . SER A 1 87 ? -1.648 5.930 18.065 1.00 87.75 87 SER A N 1
ATOM 709 C CA . SER A 1 87 ? -1.358 7.368 18.156 1.00 87.75 87 SER A CA 1
ATOM 710 C C . SER A 1 87 ? -1.963 8.003 19.409 1.00 87.75 87 SER A C 1
ATOM 712 O O . SER A 1 87 ? -1.331 8.851 20.043 1.00 87.75 87 SER A O 1
ATOM 714 N N . LYS A 1 88 ? -3.188 7.612 19.781 1.00 88.81 88 LYS A N 1
ATOM 715 C CA . LYS A 1 88 ? -3.844 8.072 21.012 1.00 88.81 88 LYS A CA 1
ATOM 716 C C . LYS A 1 88 ? -3.109 7.559 22.248 1.00 88.81 88 LYS A C 1
ATOM 718 O O . LYS A 1 88 ? -2.911 8.330 23.180 1.00 88.81 88 LYS A O 1
ATOM 723 N N . PHE A 1 89 ? -2.676 6.302 22.231 1.00 86.69 89 PHE A N 1
ATOM 724 C CA . PHE A 1 89 ? -1.868 5.699 23.284 1.00 86.69 89 PHE A CA 1
ATOM 725 C C . PHE A 1 89 ? -0.544 6.448 23.472 1.00 86.69 89 PHE A C 1
ATOM 727 O O . PHE A 1 89 ? -0.270 6.907 24.573 1.00 86.69 89 PHE A O 1
ATOM 734 N N .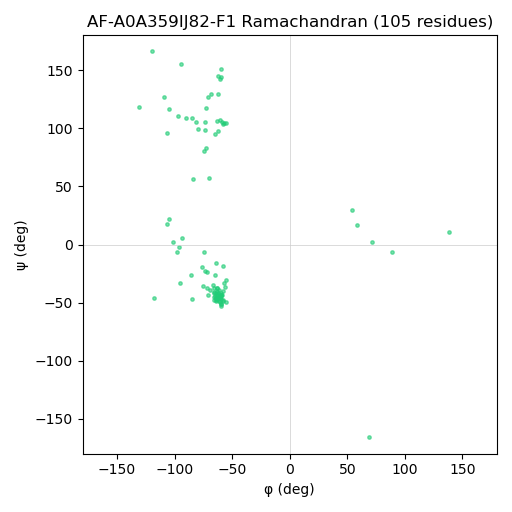 MET A 1 90 ? 0.216 6.687 22.398 1.00 87.00 90 MET A N 1
ATOM 735 C CA . MET A 1 90 ? 1.482 7.429 22.464 1.00 87.00 90 MET A CA 1
ATOM 736 C C . MET A 1 90 ? 1.305 8.843 23.037 1.00 87.00 90 MET A C 1
ATOM 738 O O . MET A 1 90 ? 2.120 9.294 23.836 1.00 87.00 90 MET A O 1
ATOM 742 N N . LYS A 1 91 ? 0.225 9.546 22.665 1.00 86.31 91 LYS A N 1
ATOM 743 C CA . LYS A 1 91 ? -0.066 10.911 23.146 1.00 86.31 91 LYS A CA 1
ATOM 744 C C . LYS A 1 91 ? -0.579 10.959 24.586 1.00 86.31 91 LYS A C 1
ATOM 746 O O . LYS A 1 91 ? -0.264 11.894 25.313 1.00 86.31 91 LYS A O 1
ATOM 751 N N . ASN A 1 92 ? -1.369 9.967 24.991 1.00 82.44 92 ASN A N 1
ATOM 752 C CA . ASN A 1 92 ? -1.998 9.900 26.309 1.00 82.44 92 ASN A CA 1
ATOM 753 C C . ASN A 1 92 ? -1.309 8.895 27.234 1.00 82.44 92 ASN A C 1
ATOM 755 O O . ASN A 1 92 ? -1.927 8.453 28.200 1.00 82.44 92 ASN A O 1
ATOM 759 N N . SER A 1 93 ? -0.046 8.550 26.965 1.00 68.94 93 SER A N 1
ATOM 760 C CA . SER A 1 93 ? 0.778 7.678 27.804 1.00 68.94 93 SER A CA 1
ATOM 761 C C . SER A 1 93 ? 1.159 8.382 29.116 1.00 68.94 93 SER A C 1
ATOM 763 O O . SER A 1 93 ? 2.330 8.539 29.454 1.00 68.94 93 SER A O 1
ATOM 765 N N . LYS A 1 94 ? 0.165 8.828 29.885 1.00 67.12 94 LYS A N 1
ATOM 766 C CA . LYS A 1 94 ? 0.326 9.001 31.320 1.00 67.12 94 LYS A CA 1
ATOM 767 C C . LYS A 1 94 ? 0.329 7.592 31.885 1.00 67.12 94 LYS A C 1
ATOM 769 O O . LYS A 1 94 ? -0.697 6.918 31.895 1.00 67.12 94 LYS A O 1
ATOM 774 N N . VAL A 1 95 ? 1.512 7.133 32.276 1.00 61.03 95 VAL A N 1
ATOM 775 C CA . VAL A 1 95 ? 1.682 5.904 33.046 1.00 61.03 95 VAL A CA 1
ATOM 776 C C . VAL A 1 95 ? 0.810 6.057 34.287 1.00 61.03 95 VAL A C 1
ATOM 778 O O . VAL A 1 95 ? 1.131 6.832 35.185 1.00 61.03 95 VAL A O 1
ATOM 781 N N . HIS A 1 96 ? -0.333 5.377 34.313 1.00 60.84 96 HIS A N 1
ATOM 782 C CA . HIS A 1 96 ? -1.089 5.207 35.541 1.00 60.84 96 HIS A CA 1
ATOM 783 C C . HIS A 1 96 ? -0.297 4.213 36.384 1.00 60.84 96 HIS A C 1
ATOM 785 O O . HIS A 1 96 ? -0.524 3.007 36.330 1.00 60.84 96 HIS A O 1
ATOM 791 N N . THR A 1 97 ? 0.708 4.714 37.102 1.00 55.69 97 THR A N 1
ATOM 792 C CA . THR A 1 97 ? 1.357 3.947 38.156 1.00 55.69 97 THR A CA 1
ATOM 793 C C . THR A 1 97 ? 0.264 3.645 39.167 1.00 55.69 97 THR A C 1
ATOM 795 O O . THR A 1 97 ? -0.237 4.555 39.825 1.00 55.69 97 THR A O 1
ATOM 798 N N . PHE A 1 98 ? -0.176 2.390 39.219 1.00 58.59 98 PHE A N 1
ATOM 799 C CA . PHE A 1 98 ? -1.148 1.930 40.200 1.00 58.59 98 PHE A CA 1
ATOM 800 C C . PHE A 1 98 ? -0.515 2.110 41.581 1.00 58.59 98 PHE A C 1
ATOM 802 O O . PHE A 1 98 ? 0.334 1.315 41.990 1.00 58.59 98 PHE A O 1
ATOM 809 N N . ASN A 1 99 ? -0.844 3.209 42.261 1.00 58.09 99 ASN A N 1
ATOM 810 C CA . ASN A 1 99 ? -0.310 3.481 43.581 1.00 58.09 99 ASN A CA 1
ATOM 811 C C . ASN A 1 99 ? -1.116 2.651 44.584 1.00 58.09 99 ASN A C 1
ATOM 813 O O . ASN A 1 99 ? -2.249 2.980 44.926 1.00 58.09 99 ASN A O 1
ATOM 817 N N . LYS A 1 100 ? -0.541 1.516 44.992 1.00 58.69 100 LYS A N 1
ATOM 818 C CA . LYS A 1 100 ? -1.173 0.507 45.856 1.00 58.69 100 LYS A CA 1
ATOM 819 C C . LYS A 1 100 ? -1.621 1.074 47.215 1.00 58.69 100 LYS A C 1
ATOM 821 O O . LYS A 1 100 ? -2.492 0.494 47.863 1.00 58.69 100 LYS A O 1
ATOM 826 N N . ASP A 1 101 ? -1.087 2.229 47.603 1.00 61.56 101 ASP A N 1
ATOM 827 C CA . ASP A 1 101 ? 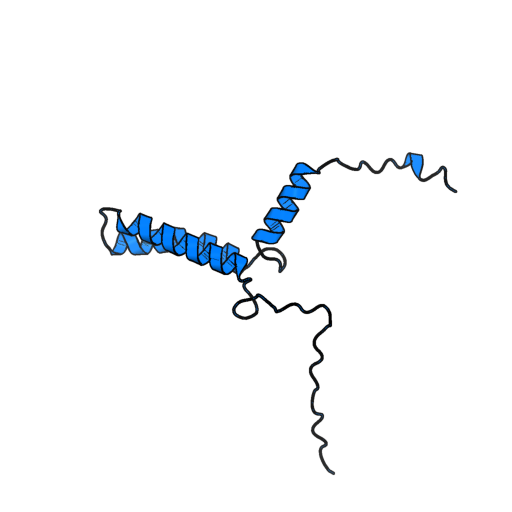-1.293 2.852 48.909 1.00 61.56 101 ASP A CA 1
ATOM 828 C C . ASP A 1 101 ? -2.670 3.532 49.068 1.00 61.56 101 ASP A C 1
ATOM 830 O O . ASP A 1 101 ? -3.127 3.727 50.194 1.00 61.56 101 ASP A O 1
ATOM 834 N N . GLU A 1 102 ? -3.375 3.850 47.973 1.00 58.34 102 GLU A N 1
ATOM 835 C CA . GLU A 1 102 ? -4.723 4.450 48.034 1.00 58.34 102 GLU A CA 1
ATOM 836 C C . GLU A 1 102 ? -5.845 3.402 48.151 1.00 58.34 102 GLU A C 1
ATOM 838 O O . GLU A 1 102 ? -6.870 3.669 48.772 1.00 58.34 102 GLU A O 1
ATOM 843 N N . SER A 1 103 ? -5.627 2.171 47.670 1.00 56.22 103 SER A N 1
ATOM 844 C CA . SER A 1 103 ? -6.633 1.090 47.710 1.00 56.22 103 SER A CA 1
ATOM 845 C C . SER A 1 103 ? -6.862 0.447 49.086 1.00 56.22 103 SER A C 1
ATOM 847 O O . SER A 1 103 ? -7.761 -0.373 49.233 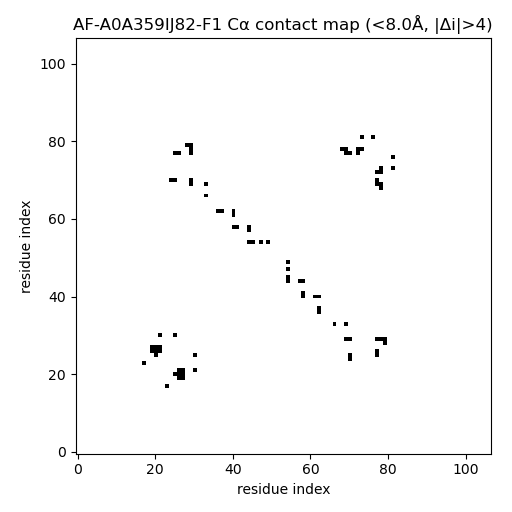1.00 56.22 103 SER A O 1
ATOM 849 N N . MET A 1 104 ? -6.066 0.806 50.098 1.00 57.81 104 MET A N 1
ATOM 850 C CA . MET A 1 104 ? -6.181 0.270 51.465 1.00 57.81 104 MET A CA 1
ATOM 851 C C . MET A 1 104 ? -6.881 1.234 52.438 1.00 57.81 104 MET A C 1
ATOM 853 O O . MET A 1 104 ? -6.965 0.938 53.625 1.00 57.81 104 MET A O 1
ATOM 857 N N . LYS A 1 105 ? -7.352 2.399 51.966 1.00 53.84 105 LYS A N 1
ATOM 858 C CA . LYS A 1 105 ? -8.089 3.380 52.789 1.00 53.84 105 LYS A CA 1
ATOM 859 C C . LYS A 1 105 ? -9.611 3.291 52.653 1.00 53.84 105 LYS A C 1
ATOM 861 O O . LYS A 1 105 ? -10.310 3.974 53.393 1.00 53.84 105 LYS A O 1
ATOM 866 N N . GLU A 1 106 ? -10.109 2.465 51.735 1.00 56.22 106 GLU A N 1
ATOM 867 C CA . GLU A 1 106 ? -11.547 2.251 51.502 1.00 56.22 106 GLU A CA 1
ATOM 868 C C . GLU A 1 106 ? -12.053 0.885 52.011 1.00 56.22 106 GLU A C 1
ATOM 870 O O . GLU A 1 106 ? -13.136 0.453 51.617 1.00 56.22 106 GLU A O 1
ATOM 875 N N . VAL A 1 107 ? -11.296 0.208 52.888 1.00 45.84 107 VAL A N 1
ATOM 876 C CA . VAL A 1 107 ? -11.724 -1.030 53.572 1.00 45.84 107 VAL A CA 1
ATOM 877 C C . VAL A 1 107 ? -11.930 -0.775 55.057 1.00 45.84 107 VAL A C 1
ATOM 879 O O . VAL A 1 107 ? -11.017 -0.184 55.676 1.00 45.84 107 VAL A O 1
#

pLDDT: mean 81.61, std 14.52, range [41.0, 96.88]